Protein AF-A0A269TK00-F1 (afdb_monomer_lite)

Foldseek 3Di:
DDDDDPPPPPPPPDFWWFKKKFKWWQDPVVRDTDTPDIFGDRTHPDGDDDDDDPDPGDMDIDMDTDDDTPDDDPDPDDDDDDDD

Secondary structure (DSSP, 8-state):
------------------EEEEEEEEETTTTEEEEEEEEE-SS-S---------SSS-EEEEEEE-S--SS--S----------

Organism: NCBI:txid33922

Sequence (84 aa):
MPKAIFNLLNVTRYTPTDVDLRIEKYNPRTSSWETVASSTSGTSNVEFIRHNITESTSYRAVVKQYSGNKGAQNVKGALAYVVQ

Radius of gyration: 19.4 Å; chains: 1; bounding box: 36×35×63 Å

Structure (mmCIF, N/CA/C/O backbone):
data_AF-A0A269TK00-F1
#
_entry.id   AF-A0A269TK00-F1
#
loop_
_atom_site.group_PDB
_atom_site.id
_atom_site.type_symbol
_atom_site.label_atom_id
_atom_site.label_alt_id
_atom_site.label_comp_id
_atom_site.label_asym_id
_atom_site.label_entity_id
_atom_site.label_seq_id
_atom_site.pdbx_PDB_ins_code
_atom_site.Cartn_x
_atom_site.Cartn_y
_atom_site.Cartn_z
_atom_site.occupancy
_atom_site.B_iso_or_equiv
_atom_site.auth_seq_id
_atom_site.auth_comp_id
_atom_site.auth_asym_id
_atom_site.auth_atom_id
_atom_site.pdbx_PDB_model_num
ATOM 1 N N . MET A 1 1 ? 23.134 -21.681 -48.534 1.00 42.69 1 MET A N 1
ATOM 2 C CA . MET A 1 1 ? 21.998 -21.598 -47.588 1.00 42.69 1 MET A CA 1
ATOM 3 C C . MET A 1 1 ? 21.967 -20.183 -47.027 1.00 42.69 1 MET A C 1
ATOM 5 O O . MET A 1 1 ? 23.015 -19.758 -46.548 1.00 42.69 1 MET A O 1
ATOM 9 N N . PRO A 1 2 ? 20.871 -19.415 -47.131 1.00 37.88 2 PRO A N 1
ATOM 10 C CA . PRO A 1 2 ? 20.848 -18.072 -46.567 1.00 37.88 2 PRO A CA 1
ATOM 11 C C . PRO A 1 2 ? 20.781 -18.170 -45.039 1.00 37.88 2 PRO A C 1
ATOM 13 O O . PRO A 1 2 ? 19.946 -18.877 -44.477 1.00 37.88 2 PRO A O 1
ATOM 16 N N . LYS A 1 3 ? 21.715 -17.492 -44.373 1.00 40.19 3 LYS A N 1
ATOM 17 C CA . LYS A 1 3 ? 21.794 -17.394 -42.916 1.00 40.19 3 LYS A CA 1
ATOM 18 C C . LYS A 1 3 ? 20.755 -16.357 -42.489 1.00 40.19 3 LYS A C 1
ATOM 20 O O . LYS A 1 3 ? 20.927 -15.175 -42.770 1.00 40.19 3 LYS A O 1
ATOM 25 N N . ALA A 1 4 ? 19.660 -16.795 -41.875 1.00 37.62 4 ALA A N 1
ATOM 26 C CA . ALA A 1 4 ? 18.687 -15.879 -41.296 1.00 37.62 4 ALA A CA 1
ATOM 27 C C . ALA A 1 4 ? 19.369 -15.078 -40.176 1.00 37.62 4 ALA A C 1
ATOM 29 O O . ALA A 1 4 ? 19.745 -15.630 -39.142 1.00 37.62 4 ALA A O 1
ATOM 30 N N . ILE A 1 5 ? 19.561 -13.779 -40.402 1.00 47.59 5 ILE A N 1
ATOM 31 C CA . ILE A 1 5 ? 19.942 -12.831 -39.359 1.00 47.59 5 ILE A CA 1
ATOM 32 C C . ILE A 1 5 ? 18.655 -12.524 -38.597 1.00 47.59 5 ILE A C 1
ATOM 34 O O . ILE A 1 5 ? 17.816 -11.752 -39.056 1.00 47.59 5 ILE A O 1
ATOM 38 N N . PHE A 1 6 ? 18.472 -13.170 -37.448 1.00 45.84 6 PHE A N 1
ATOM 39 C CA . PHE A 1 6 ? 17.463 -12.742 -36.490 1.00 45.84 6 PHE A CA 1
ATOM 40 C C . PHE A 1 6 ? 17.920 -11.406 -35.901 1.00 45.84 6 PHE A C 1
ATOM 42 O O . PHE A 1 6 ? 18.764 -11.366 -35.007 1.00 45.84 6 PHE A O 1
ATOM 49 N N . ASN A 1 7 ? 17.371 -10.305 -36.418 1.00 43.97 7 ASN A N 1
ATOM 50 C CA . ASN A 1 7 ? 17.421 -9.023 -35.731 1.00 43.97 7 ASN A CA 1
ATOM 51 C C . ASN A 1 7 ? 16.610 -9.172 -34.442 1.00 43.97 7 ASN A C 1
ATOM 53 O O . ASN A 1 7 ? 15.380 -9.117 -34.449 1.00 43.97 7 ASN A O 1
ATOM 57 N N . LEU A 1 8 ? 17.316 -9.391 -33.335 1.00 45.75 8 LEU A N 1
ATOM 58 C CA . LEU A 1 8 ? 16.792 -9.184 -31.994 1.00 45.75 8 LEU A CA 1
ATOM 59 C C . LEU A 1 8 ? 16.497 -7.688 -31.864 1.00 45.75 8 LEU A C 1
ATOM 61 O O . LEU A 1 8 ? 17.337 -6.913 -31.418 1.00 45.75 8 LEU A O 1
ATOM 65 N N . LEU A 1 9 ? 15.310 -7.271 -32.311 1.00 45.75 9 LEU A N 1
ATOM 66 C CA . LEU A 1 9 ? 14.738 -5.991 -31.919 1.00 45.75 9 LEU A CA 1
ATOM 67 C C . LEU A 1 9 ? 14.849 -5.926 -30.400 1.00 45.75 9 LEU A C 1
ATOM 69 O O . LEU A 1 9 ? 14.395 -6.851 -29.728 1.00 45.75 9 LEU A O 1
ATOM 73 N N . ASN A 1 10 ? 15.521 -4.885 -29.903 1.00 47.91 10 ASN A N 1
ATOM 74 C CA . ASN A 1 10 ? 15.757 -4.621 -28.491 1.00 47.91 10 ASN A CA 1
ATOM 75 C C . ASN A 1 10 ? 14.491 -4.904 -27.681 1.00 47.91 10 ASN A C 1
ATOM 77 O O . ASN A 1 10 ? 13.608 -4.056 -27.562 1.00 47.91 10 ASN A O 1
ATOM 81 N N . VAL A 1 11 ? 14.400 -6.108 -27.121 1.00 49.84 11 VAL A N 1
ATOM 82 C CA . VAL A 1 11 ? 13.411 -6.398 -26.102 1.00 49.84 11 VAL A CA 1
ATOM 83 C C . VAL A 1 11 ? 13.902 -5.585 -24.922 1.00 49.84 11 VAL A C 1
ATOM 85 O O . VAL A 1 11 ? 14.930 -5.923 -24.336 1.00 49.84 11 VAL A O 1
ATOM 88 N N . THR A 1 12 ? 13.222 -4.488 -24.603 1.00 53.97 12 THR A N 1
ATOM 89 C CA . THR A 1 12 ? 13.387 -3.748 -23.351 1.00 53.97 12 THR A CA 1
ATOM 90 C C . THR A 1 12 ? 12.947 -4.657 -22.203 1.00 53.97 12 THR A C 1
ATOM 92 O O . THR A 1 12 ? 11.910 -4.473 -21.571 1.00 53.97 12 THR A O 1
ATOM 95 N N . ARG A 1 13 ? 13.714 -5.725 -21.962 1.00 54.53 13 ARG A N 1
ATOM 96 C CA . ARG A 1 13 ? 13.563 -6.597 -20.809 1.00 54.53 13 ARG A CA 1
ATOM 97 C C . ARG A 1 13 ? 13.973 -5.754 -19.618 1.00 54.53 13 ARG A C 1
ATOM 99 O O . ARG A 1 13 ? 15.145 -5.434 -19.477 1.00 54.53 13 ARG A O 1
ATOM 106 N N . TYR A 1 14 ? 12.985 -5.425 -18.796 1.00 58.25 14 TYR A N 1
ATOM 107 C CA . TYR A 1 14 ? 13.138 -4.737 -17.523 1.00 58.25 14 TYR A CA 1
ATOM 108 C C . TYR A 1 14 ? 13.506 -3.250 -17.641 1.00 58.25 14 TYR A C 1
ATOM 110 O O . TYR A 1 14 ? 14.654 -2.869 -17.846 1.00 58.25 14 TYR A O 1
ATOM 118 N N . THR A 1 15 ? 12.509 -2.383 -17.459 1.00 59.41 15 THR A N 1
ATOM 119 C CA . THR A 1 15 ? 12.743 -0.987 -17.077 1.00 59.41 15 THR A CA 1
ATOM 120 C C . THR A 1 15 ? 12.544 -0.897 -15.566 1.00 59.41 15 THR A C 1
ATOM 122 O O . THR A 1 15 ? 11.396 -0.939 -15.122 1.00 59.41 15 THR A O 1
ATOM 125 N N . PRO A 1 16 ? 13.618 -0.805 -14.765 1.00 66.25 16 PRO A N 1
ATOM 126 C CA . PRO A 1 16 ? 13.469 -0.577 -13.341 1.00 66.25 16 PRO A CA 1
ATOM 127 C C . PRO A 1 16 ? 12.813 0.791 -13.153 1.00 66.25 16 PRO A C 1
ATOM 129 O O . PRO A 1 16 ? 13.344 1.801 -13.624 1.00 66.25 16 PRO A O 1
ATOM 132 N N . THR A 1 17 ? 11.669 0.815 -12.485 1.00 77.25 17 THR A N 1
ATOM 133 C CA . THR A 1 17 ? 11.121 2.025 -11.882 1.00 77.25 17 THR A CA 1
ATOM 134 C C . THR A 1 17 ? 11.116 1.804 -10.383 1.00 77.25 17 THR A C 1
ATOM 136 O O . THR A 1 17 ? 10.868 0.687 -9.954 1.00 77.25 17 THR A O 1
ATOM 139 N N . ASP A 1 18 ? 11.425 2.837 -9.614 1.00 85.56 18 ASP A N 1
ATOM 140 C CA . ASP A 1 18 ? 11.337 2.800 -8.154 1.00 85.56 18 ASP A CA 1
ATOM 141 C C . ASP A 1 18 ? 9.883 3.087 -7.762 1.00 85.56 18 ASP A C 1
ATOM 143 O O . ASP A 1 18 ? 9.389 4.195 -8.026 1.00 85.56 18 ASP A O 1
ATOM 147 N N . VAL A 1 19 ? 9.184 2.079 -7.236 1.00 87.69 19 VAL A N 1
ATOM 148 C CA . VAL A 1 19 ? 7.826 2.217 -6.696 1.00 87.69 19 VAL A CA 1
ATOM 149 C C . VAL A 1 19 ? 7.776 1.750 -5.252 1.00 87.69 19 VAL A C 1
ATOM 151 O O . VAL A 1 19 ? 8.298 0.703 -4.905 1.00 87.69 19 VAL A O 1
ATOM 154 N N . ASP A 1 20 ? 7.033 2.497 -4.448 1.00 91.44 20 ASP A N 1
ATOM 155 C CA . ASP A 1 20 ? 6.631 2.124 -3.101 1.00 91.44 20 ASP A CA 1
ATOM 156 C C . ASP A 1 20 ? 5.148 1.756 -3.102 1.00 91.44 20 ASP A C 1
ATOM 158 O O . ASP A 1 20 ? 4.318 2.457 -3.699 1.00 91.44 20 ASP A O 1
ATOM 162 N N . LEU A 1 21 ? 4.797 0.722 -2.343 1.00 94.12 21 LEU A N 1
ATOM 163 C CA . LEU A 1 21 ? 3.422 0.397 -1.985 1.00 94.12 21 LEU A CA 1
ATOM 164 C C . LEU A 1 21 ? 3.225 0.627 -0.487 1.00 94.12 21 LEU A C 1
ATOM 166 O O . LEU A 1 21 ? 4.036 0.205 0.339 1.00 94.12 21 LEU A O 1
ATOM 170 N N . ARG A 1 22 ? 2.122 1.273 -0.114 1.00 96.44 22 ARG A N 1
ATOM 171 C CA . ARG A 1 22 ? 1.705 1.440 1.284 1.00 96.44 22 ARG A CA 1
ATOM 172 C C . ARG A 1 22 ? 0.243 1.085 1.445 1.00 96.44 22 ARG A C 1
ATOM 174 O O . ARG A 1 22 ? -0.568 1.388 0.574 1.00 96.44 22 ARG A O 1
ATOM 181 N N . ILE A 1 23 ? -0.088 0.487 2.580 1.00 97.19 23 ILE A N 1
ATOM 182 C CA . ILE A 1 23 ? -1.460 0.400 3.066 1.00 97.19 23 ILE A CA 1
ATOM 183 C C . ILE A 1 23 ? -1.618 1.454 4.149 1.00 97.19 23 ILE A C 1
ATOM 185 O O . ILE A 1 23 ? -0.840 1.502 5.106 1.00 97.19 23 ILE A O 1
ATOM 189 N N . GLU A 1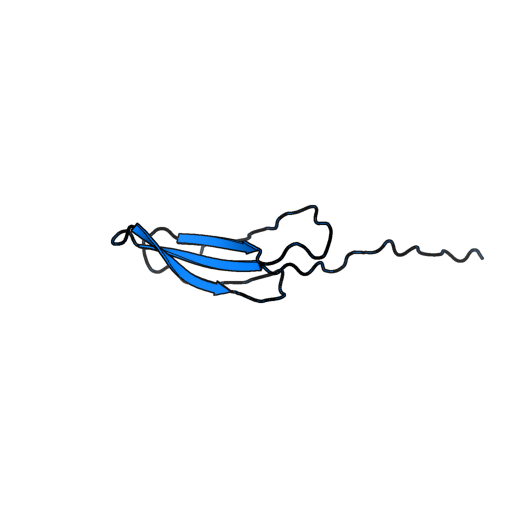 24 ? -2.627 2.298 3.991 1.00 98.06 24 GLU A N 1
ATOM 190 C CA . GLU A 1 24 ? -2.970 3.327 4.958 1.00 98.06 24 GLU A CA 1
ATOM 191 C C . GLU A 1 24 ? -4.365 3.087 5.523 1.00 98.06 24 GLU A C 1
ATOM 193 O O . GLU A 1 24 ? -5.283 2.698 4.798 1.00 98.06 24 GLU A O 1
ATOM 198 N N . LYS A 1 25 ? -4.512 3.344 6.820 1.00 97.81 25 LYS A N 1
ATOM 199 C CA . LYS A 1 25 ? -5.757 3.256 7.578 1.00 97.81 25 LYS A CA 1
ATOM 200 C C . LYS A 1 25 ? -6.238 4.663 7.917 1.00 97.81 25 LYS A C 1
ATOM 202 O O . LYS A 1 25 ? -5.437 5.508 8.315 1.00 97.81 25 LYS A O 1
ATOM 207 N N . TYR A 1 26 ? -7.531 4.924 7.769 1.00 98.25 26 TYR A N 1
ATOM 208 C CA . TYR A 1 26 ? -8.113 6.199 8.169 1.00 98.25 26 TYR A CA 1
ATOM 209 C C . TYR A 1 26 ? -8.363 6.232 9.680 1.00 98.25 26 TYR A C 1
ATOM 211 O O . TYR A 1 26 ? -9.045 5.360 10.228 1.00 98.25 26 TYR A O 1
ATOM 219 N N . ASN A 1 27 ? -7.834 7.260 10.342 1.00 97.06 27 ASN A N 1
ATOM 220 C CA . ASN A 1 27 ? -8.111 7.585 11.732 1.00 97.06 27 ASN A CA 1
ATOM 221 C C . ASN A 1 27 ? -9.140 8.731 11.791 1.00 97.06 27 ASN A C 1
ATOM 223 O O . ASN A 1 27 ? -8.793 9.886 11.526 1.00 97.06 27 ASN A O 1
ATOM 227 N N . PRO A 1 28 ? -10.405 8.455 12.162 1.00 96.12 28 PRO A N 1
ATOM 228 C CA . PRO A 1 28 ? -11.444 9.480 12.202 1.00 96.12 28 PRO A CA 1
ATOM 229 C C . PRO A 1 28 ? -11.261 10.477 13.353 1.00 96.12 28 PRO A C 1
ATOM 231 O O . PRO A 1 28 ? -11.788 11.583 13.283 1.00 96.12 28 PRO A O 1
ATOM 234 N N . ARG A 1 29 ? -10.506 10.127 14.407 1.00 96.62 29 ARG A N 1
ATOM 235 C CA . ARG A 1 29 ? -10.281 11.023 15.557 1.00 96.62 29 ARG A CA 1
ATOM 236 C C . ARG A 1 29 ? -9.388 12.198 15.184 1.00 96.62 29 ARG A C 1
ATOM 238 O O . ARG A 1 29 ? -9.612 13.311 15.640 1.00 96.62 29 ARG A O 1
ATOM 245 N N . THR A 1 30 ? -8.383 11.935 14.359 1.00 97.19 30 THR A N 1
ATOM 246 C CA . THR A 1 30 ? -7.409 12.924 13.880 1.00 97.19 30 THR A CA 1
ATOM 247 C C . THR A 1 30 ? -7.694 13.375 12.450 1.00 97.19 30 THR A C 1
ATOM 249 O O . THR A 1 30 ? -7.007 14.254 11.940 1.00 97.19 30 THR A O 1
ATOM 252 N N . SER A 1 31 ? -8.703 12.787 11.797 1.00 97.31 31 SER A N 1
ATOM 253 C CA . SER A 1 31 ? -9.027 13.014 10.385 1.00 97.31 31 SER A CA 1
ATOM 254 C C . SER A 1 31 ? -7.826 12.809 9.451 1.00 97.31 31 SER A C 1
ATOM 256 O O . SER A 1 31 ? -7.666 13.523 8.462 1.00 97.31 31 SER A O 1
ATOM 258 N N . SER A 1 32 ? -6.978 11.823 9.754 1.00 98.19 32 SER A N 1
ATOM 259 C CA . SER A 1 32 ? -5.724 11.571 9.039 1.00 98.19 32 SER A CA 1
ATOM 260 C C . SER A 1 32 ? -5.618 10.133 8.539 1.00 98.19 32 SER A C 1
ATOM 262 O O . SER A 1 32 ? -6.248 9.220 9.064 1.00 98.19 32 SER A O 1
ATOM 264 N N . TRP A 1 33 ? -4.794 9.932 7.512 1.00 98.50 33 TRP A N 1
ATOM 265 C CA . TRP A 1 33 ? -4.394 8.605 7.048 1.00 98.50 33 TRP A CA 1
ATOM 266 C C . TRP A 1 33 ? -3.061 8.223 7.685 1.00 98.50 33 TRP A C 1
ATOM 268 O O . TRP A 1 33 ? -2.129 9.025 7.691 1.00 98.50 33 TRP A O 1
ATOM 278 N N . GLU A 1 34 ? -2.974 7.008 8.212 1.00 97.69 34 GLU A N 1
ATOM 279 C CA . GLU A 1 34 ? -1.792 6.481 8.896 1.00 97.69 34 GLU A CA 1
ATOM 280 C C . GLU A 1 34 ? -1.282 5.242 8.160 1.00 97.69 34 GLU A C 1
ATOM 282 O O . GLU A 1 34 ? -2.063 4.347 7.834 1.00 97.69 34 GLU A O 1
ATOM 287 N N . THR A 1 35 ? 0.023 5.166 7.886 1.00 97.50 35 THR A N 1
ATOM 288 C CA . THR A 1 35 ? 0.623 3.972 7.273 1.00 97.50 35 THR A CA 1
ATOM 289 C C . THR A 1 35 ? 0.607 2.809 8.263 1.00 97.50 35 THR A C 1
ATOM 291 O O . THR A 1 35 ? 1.174 2.908 9.347 1.00 97.50 35 THR A O 1
ATOM 294 N N . VAL A 1 36 ? -0.014 1.695 7.869 1.00 97.31 36 VAL A N 1
ATOM 295 C CA . VAL A 1 36 ? -0.110 0.463 8.677 1.00 97.31 36 VAL A CA 1
ATOM 296 C C . VAL A 1 36 ? 0.691 -0.700 8.091 1.00 97.31 36 VAL A C 1
ATOM 298 O O . VAL A 1 36 ? 0.957 -1.677 8.786 1.00 97.31 36 VAL A O 1
ATOM 301 N N . ALA A 1 37 ? 1.092 -0.601 6.822 1.00 97.19 37 ALA A N 1
ATOM 302 C CA . ALA A 1 37 ? 2.052 -1.496 6.189 1.00 97.19 37 ALA A CA 1
ATOM 303 C C . ALA A 1 37 ? 2.721 -0.800 4.996 1.00 97.19 37 ALA A C 1
ATOM 305 O O . ALA A 1 37 ? 2.106 0.037 4.332 1.00 97.19 37 ALA A O 1
ATOM 306 N N . SER A 1 38 ? 3.961 -1.173 4.692 1.00 96.75 38 SER A N 1
ATOM 307 C CA . SER A 1 38 ? 4.705 -0.650 3.546 1.00 96.75 38 SER A CA 1
ATOM 308 C C . SER A 1 38 ? 5.632 -1.705 2.957 1.00 96.75 38 SER A C 1
ATOM 310 O O . SER A 1 38 ? 6.211 -2.501 3.692 1.00 96.75 38 SER A O 1
ATOM 312 N N . SER A 1 39 ? 5.794 -1.661 1.641 1.00 94.75 39 SER A N 1
ATOM 313 C CA . SER A 1 39 ? 6.817 -2.376 0.887 1.00 94.75 39 SER A CA 1
ATOM 314 C C . SER A 1 39 ? 7.497 -1.333 0.011 1.00 94.75 39 SER A C 1
ATOM 316 O O . SER A 1 39 ? 6.835 -0.655 -0.779 1.00 94.75 39 SER A O 1
ATOM 318 N N . THR A 1 40 ? 8.779 -1.115 0.273 1.00 90.25 40 THR A N 1
ATOM 319 C CA . THR A 1 40 ? 9.564 -0.036 -0.322 1.00 90.25 40 THR A CA 1
ATOM 320 C C . THR A 1 40 ? 10.902 -0.591 -0.762 1.00 90.25 40 THR A C 1
ATOM 322 O O . THR A 1 40 ? 11.599 -1.225 0.041 1.00 90.25 40 THR A O 1
ATOM 325 N N . SER A 1 41 ? 11.309 -0.301 -1.988 1.00 81.06 41 SER A N 1
ATOM 326 C CA . SER A 1 41 ? 12.632 -0.654 -2.475 1.00 81.06 41 SER A CA 1
ATOM 327 C C . SER A 1 41 ? 13.150 0.433 -3.407 1.00 81.06 41 SER A C 1
ATOM 329 O O . SER A 1 41 ? 12.418 0.966 -4.224 1.00 81.06 41 SER A O 1
ATOM 331 N N . GLY A 1 42 ? 14.447 0.741 -3.345 1.00 75.81 42 GLY A N 1
ATOM 332 C CA . GLY A 1 42 ? 15.016 1.792 -4.203 1.00 75.81 42 GLY A CA 1
ATOM 333 C C . GLY A 1 42 ? 15.184 1.391 -5.676 1.00 75.81 42 GLY A C 1
ATOM 334 O O . GLY A 1 42 ? 15.761 2.145 -6.462 1.00 75.81 42 GLY A O 1
ATOM 335 N N . THR A 1 43 ? 14.798 0.169 -6.057 1.00 71.94 43 THR A N 1
ATOM 336 C CA . THR A 1 43 ? 15.086 -0.385 -7.391 1.00 71.94 43 THR A CA 1
ATOM 337 C C . THR A 1 43 ? 14.027 -1.332 -7.955 1.00 71.94 43 THR A C 1
ATOM 339 O O . THR A 1 43 ? 14.136 -1.660 -9.144 1.00 71.94 43 THR A O 1
ATOM 342 N N . SER A 1 44 ? 13.043 -1.788 -7.168 1.00 77.19 44 SER A N 1
ATOM 343 C CA . SER A 1 44 ? 12.009 -2.706 -7.656 1.00 77.19 44 SER A CA 1
ATOM 344 C C . SER A 1 44 ? 10.850 -1.941 -8.266 1.00 77.19 44 SER A C 1
ATOM 346 O O . SER A 1 44 ? 10.374 -0.947 -7.728 1.00 77.19 44 SER A O 1
ATOM 348 N N . ASN A 1 45 ? 10.352 -2.482 -9.372 1.00 81.62 45 ASN A N 1
ATOM 349 C CA . ASN A 1 45 ? 9.100 -2.081 -10.001 1.00 81.62 45 ASN A CA 1
ATOM 350 C C . ASN A 1 45 ? 7.900 -2.923 -9.521 1.00 81.62 45 ASN A C 1
ATOM 352 O O . ASN A 1 45 ? 6.797 -2.774 -10.048 1.00 81.62 45 ASN A O 1
ATOM 356 N N . VAL A 1 46 ? 8.125 -3.841 -8.577 1.00 86.81 46 VAL A N 1
ATOM 357 C CA . VAL A 1 46 ? 7.116 -4.726 -7.989 1.00 86.81 46 VAL A CA 1
ATOM 358 C C . VAL A 1 46 ? 7.251 -4.683 -6.475 1.00 86.81 46 VAL A C 1
ATOM 360 O O . VAL A 1 46 ? 8.323 -4.952 -5.938 1.00 86.81 46 VAL A O 1
ATOM 363 N N . GLU A 1 47 ? 6.138 -4.412 -5.805 1.00 91.88 47 GLU A N 1
ATOM 364 C CA . GLU A 1 47 ? 6.030 -4.385 -4.351 1.00 91.88 47 GLU A CA 1
ATOM 365 C C . GLU A 1 47 ? 4.892 -5.305 -3.903 1.00 91.88 47 GLU A C 1
ATOM 367 O O . GLU A 1 47 ? 3.902 -5.480 -4.621 1.00 91.88 47 GLU A O 1
ATOM 372 N N . PHE A 1 48 ? 5.022 -5.905 -2.718 1.00 94.44 48 PHE A N 1
ATOM 373 C CA . PHE A 1 48 ? 4.036 -6.851 -2.200 1.00 94.44 48 PHE A CA 1
ATOM 374 C C . PHE A 1 48 ? 3.748 -6.592 -0.724 1.00 94.44 48 PHE A C 1
ATOM 376 O O . PHE A 1 48 ? 4.656 -6.553 0.101 1.00 94.44 48 PHE A O 1
ATOM 383 N N . ILE A 1 49 ? 2.466 -6.481 -0.375 1.00 95.88 49 ILE A N 1
ATOM 384 C CA . ILE A 1 49 ? 2.017 -6.389 1.015 1.00 95.88 49 ILE A CA 1
ATOM 385 C C . ILE A 1 49 ? 0.932 -7.428 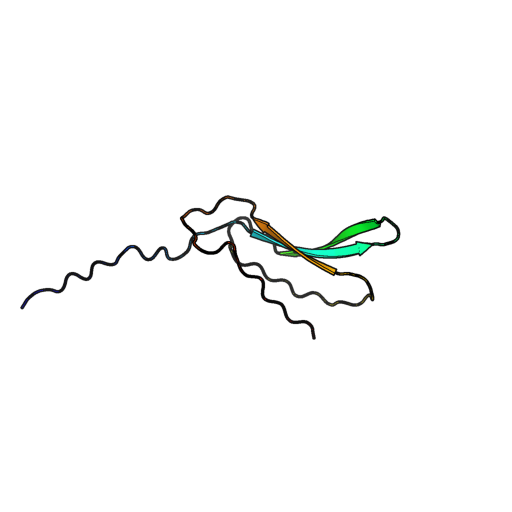1.266 1.00 95.88 49 ILE A C 1
ATOM 387 O O . ILE A 1 49 ? -0.040 -7.528 0.519 1.00 95.88 49 ILE A O 1
ATOM 391 N N . ARG A 1 50 ? 1.067 -8.141 2.385 1.00 96.12 50 ARG A N 1
ATOM 392 C CA . ARG A 1 50 ? -0.029 -8.860 3.035 1.00 96.12 50 ARG A CA 1
ATOM 393 C C . ARG A 1 50 ? -0.337 -8.156 4.352 1.00 96.12 50 ARG A C 1
ATOM 395 O O . ARG A 1 50 ? 0.556 -8.000 5.179 1.00 96.12 50 ARG A O 1
ATOM 402 N N . HIS A 1 51 ? -1.582 -7.733 4.538 1.00 95.19 51 HIS A N 1
ATOM 403 C CA . HIS A 1 51 ? -2.019 -7.033 5.742 1.00 95.19 51 HIS A CA 1
ATOM 404 C C . HIS A 1 51 ? -3.370 -7.578 6.208 1.00 95.19 51 HIS A C 1
ATOM 406 O O . HIS A 1 51 ? -4.280 -7.733 5.397 1.00 95.19 51 HIS A O 1
ATOM 412 N N . ASN A 1 52 ? -3.492 -7.855 7.507 1.00 94.81 52 ASN A N 1
ATOM 413 C CA . ASN A 1 52 ? -4.743 -8.303 8.112 1.00 94.81 52 ASN A CA 1
ATOM 414 C C . ASN A 1 52 ? -5.591 -7.086 8.487 1.00 94.81 52 ASN A C 1
ATOM 416 O O . ASN A 1 52 ? -5.155 -6.256 9.282 1.00 94.81 52 ASN A O 1
ATOM 420 N N . ILE A 1 53 ? -6.807 -7.003 7.951 1.00 91.69 53 ILE A N 1
ATOM 421 C CA . ILE A 1 53 ? -7.768 -5.952 8.295 1.00 91.69 53 ILE A CA 1
ATOM 422 C C . ILE A 1 53 ? -8.563 -6.416 9.517 1.00 91.69 53 ILE A C 1
ATOM 424 O O . ILE A 1 53 ? -9.405 -7.303 9.419 1.00 91.69 53 ILE A O 1
ATOM 428 N N . THR A 1 54 ? -8.263 -5.841 10.679 1.00 90.62 54 THR A N 1
ATOM 429 C CA . THR A 1 54 ? -8.886 -6.209 11.964 1.00 90.62 54 THR A CA 1
ATOM 430 C C . THR A 1 54 ? -9.890 -5.178 12.471 1.00 90.62 54 THR A C 1
ATOM 432 O O . THR A 1 54 ? -10.645 -5.461 13.398 1.00 90.62 54 THR A O 1
ATOM 435 N N . GLU A 1 55 ? -9.905 -3.979 11.890 1.00 92.12 55 GLU A N 1
ATOM 436 C CA . GLU A 1 55 ? -10.739 -2.861 12.326 1.00 92.12 55 GLU A CA 1
ATOM 437 C C . GLU A 1 55 ? -11.751 -2.480 11.242 1.00 92.12 55 GLU A C 1
ATOM 439 O O . GLU A 1 55 ? -11.430 -2.440 10.055 1.00 92.12 55 GLU A O 1
ATOM 444 N N . SER A 1 56 ? -12.971 -2.128 11.655 1.00 92.25 56 SER A N 1
ATOM 445 C CA . SER A 1 56 ? -14.025 -1.642 10.756 1.00 92.25 56 SER A CA 1
ATOM 446 C C . SER A 1 56 ? -13.848 -0.149 10.445 1.00 92.25 56 SER A C 1
ATOM 448 O O . SER A 1 56 ? -14.660 0.685 10.846 1.00 92.25 56 SER A O 1
ATOM 450 N N . THR A 1 57 ? -12.769 0.195 9.746 1.00 94.81 57 THR A N 1
ATOM 451 C CA . THR A 1 57 ? -12.490 1.551 9.243 1.00 94.81 57 THR A CA 1
ATOM 452 C C . THR A 1 57 ? -12.085 1.507 7.768 1.00 94.81 57 THR A C 1
ATOM 454 O O . THR A 1 57 ? -11.937 0.437 7.180 1.00 94.81 57 THR A O 1
ATOM 457 N N . SER A 1 58 ? -11.915 2.673 7.149 1.00 96.50 58 SER A N 1
ATOM 458 C CA . SER A 1 58 ? -11.468 2.785 5.763 1.00 96.50 58 SER A CA 1
ATOM 459 C C . SER A 1 58 ? -9.974 2.500 5.636 1.00 96.50 58 SER A C 1
ATOM 461 O O . SER A 1 58 ? -9.159 3.020 6.401 1.00 96.50 58 SER A O 1
ATOM 463 N N . TYR A 1 59 ? -9.615 1.737 4.607 1.00 96.50 59 TYR A N 1
ATOM 464 C CA . TYR A 1 59 ? -8.237 1.476 4.202 1.00 96.50 59 TYR A CA 1
ATOM 465 C C . TYR A 1 59 ? -8.031 1.926 2.755 1.00 96.50 59 TYR A C 1
ATOM 467 O O . TYR A 1 59 ? -8.971 1.929 1.958 1.00 96.50 59 TYR A O 1
ATOM 475 N N . ARG A 1 60 ? -6.799 2.286 2.396 1.00 96.19 60 ARG A N 1
ATOM 476 C CA . ARG A 1 60 ? -6.403 2.549 1.008 1.00 96.19 60 ARG A CA 1
ATOM 477 C C . ARG A 1 60 ? -5.025 1.979 0.711 1.00 96.19 60 ARG A C 1
ATOM 479 O O . ARG A 1 60 ? -4.151 1.982 1.574 1.00 96.19 60 ARG A O 1
ATOM 486 N N . ALA A 1 61 ? -4.830 1.540 -0.527 1.00 95.44 61 ALA A N 1
ATOM 487 C CA . ALA A 1 61 ? -3.509 1.270 -1.072 1.00 95.44 61 ALA A CA 1
ATOM 488 C C . ALA A 1 61 ? -2.983 2.536 -1.759 1.00 95.44 61 ALA A C 1
ATOM 490 O O . ALA A 1 61 ? -3.678 3.137 -2.580 1.00 95.44 61 ALA A O 1
ATOM 491 N N . VAL A 1 62 ? -1.761 2.939 -1.428 1.00 94.94 62 VAL A N 1
ATOM 492 C CA . VAL A 1 62 ? -1.067 4.075 -2.034 1.00 94.94 62 VAL A CA 1
ATOM 493 C C . VAL A 1 62 ? 0.146 3.541 -2.778 1.00 94.94 62 VAL A C 1
ATOM 495 O O . VAL A 1 62 ? 1.035 2.951 -2.1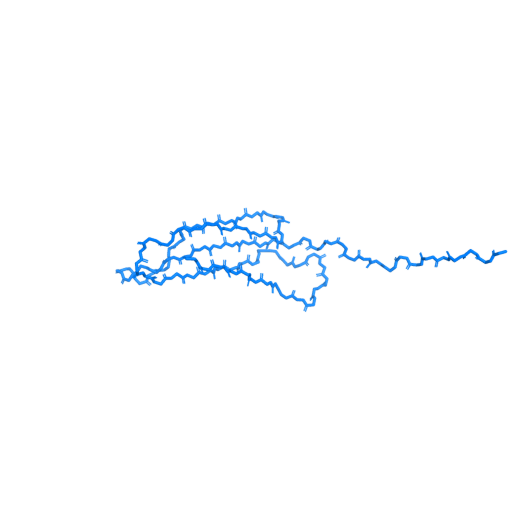71 1.00 94.94 62 VAL A O 1
ATOM 498 N N . VAL A 1 63 ? 0.173 3.756 -4.092 1.00 91.50 63 VAL A N 1
ATOM 499 C CA . VAL A 1 63 ? 1.325 3.450 -4.946 1.00 91.50 63 VAL A CA 1
ATOM 500 C C . VAL A 1 63 ? 2.010 4.762 -5.288 1.00 91.50 63 VAL A C 1
ATOM 502 O O . VAL A 1 63 ? 1.366 5.675 -5.814 1.00 91.50 63 VAL A O 1
ATOM 505 N N . LYS A 1 64 ? 3.303 4.872 -4.994 1.00 89.44 64 LYS A N 1
ATOM 506 C CA . LYS A 1 64 ? 4.091 6.060 -5.323 1.00 89.44 64 LYS A CA 1
ATOM 507 C C . LYS A 1 64 ? 5.328 5.667 -6.106 1.00 89.44 64 LYS A C 1
ATOM 509 O O . LYS A 1 64 ? 6.147 4.903 -5.625 1.00 89.44 64 LYS A O 1
ATOM 514 N N . GLN A 1 65 ? 5.480 6.254 -7.284 1.00 85.19 65 GLN A N 1
ATOM 515 C 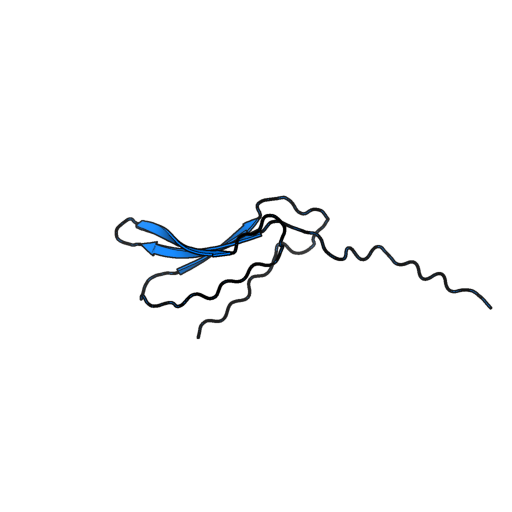CA . GLN A 1 65 ? 6.713 6.185 -8.053 1.00 85.19 65 GLN A CA 1
ATOM 516 C C . GLN A 1 65 ? 7.679 7.273 -7.564 1.00 85.19 65 GLN A C 1
ATOM 518 O O . GLN A 1 65 ? 7.308 8.450 -7.521 1.00 85.19 65 GLN A O 1
ATOM 523 N N . TYR A 1 66 ? 8.897 6.891 -7.184 1.00 79.50 66 TYR A N 1
ATOM 524 C CA . TYR A 1 66 ? 9.909 7.805 -6.640 1.00 79.50 66 TYR A CA 1
ATOM 525 C C . TYR A 1 66 ? 10.918 8.288 -7.678 1.00 79.50 66 TYR A C 1
ATOM 527 O O . TYR A 1 66 ? 11.378 9.427 -7.601 1.00 79.50 66 TYR A O 1
ATOM 535 N N . SER A 1 67 ? 11.222 7.467 -8.682 1.00 73.38 67 SER A N 1
ATOM 536 C CA . SER A 1 67 ? 12.066 7.861 -9.810 1.00 73.38 67 SER A CA 1
ATOM 537 C C . SER A 1 67 ? 11.333 7.684 -11.131 1.00 73.38 67 SER A C 1
ATOM 539 O O . SER A 1 67 ? 10.496 6.795 -11.284 1.00 73.38 67 SER A O 1
ATOM 541 N N . GLY A 1 68 ? 11.632 8.560 -12.094 1.00 70.75 68 GLY A N 1
ATOM 542 C CA . GLY A 1 68 ? 11.101 8.436 -13.447 1.00 70.75 68 GLY A CA 1
ATOM 543 C C . GLY A 1 68 ? 11.506 7.105 -14.080 1.00 70.75 68 GLY A C 1
ATOM 544 O O . GLY A 1 68 ? 12.541 6.525 -13.747 1.00 70.75 68 GLY A O 1
ATOM 545 N N . ASN A 1 69 ? 10.689 6.626 -15.012 1.00 72.00 69 ASN A N 1
ATOM 546 C CA . ASN A 1 69 ? 10.977 5.388 -15.725 1.00 72.00 69 ASN A CA 1
ATOM 547 C C . ASN A 1 69 ? 12.352 5.478 -16.400 1.00 72.00 69 ASN A C 1
ATOM 549 O O . ASN A 1 69 ? 12.636 6.434 -17.122 1.00 72.00 69 ASN A O 1
ATOM 553 N N . LYS A 1 70 ? 13.180 4.442 -16.255 1.00 72.25 70 LYS A N 1
ATOM 554 C CA . LYS A 1 70 ? 14.478 4.335 -16.949 1.00 72.25 70 LYS A CA 1
ATOM 555 C C . LYS A 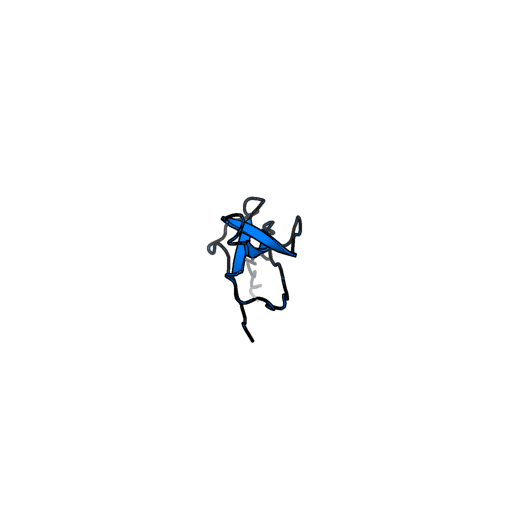1 70 ? 14.347 4.006 -18.451 1.00 72.25 70 LYS A C 1
ATOM 557 O O . LYS A 1 70 ? 15.307 3.570 -19.076 1.00 72.25 70 LYS A O 1
ATOM 562 N N . GLY A 1 71 ? 13.152 4.162 -19.023 1.00 70.50 71 GLY A N 1
ATOM 563 C CA . GLY A 1 71 ? 12.797 3.782 -20.389 1.00 70.50 71 GLY A CA 1
ATOM 564 C C . GLY A 1 71 ? 11.337 4.109 -20.716 1.00 70.50 71 GLY A C 1
ATOM 565 O O . GLY A 1 71 ? 10.537 4.389 -19.822 1.00 70.50 71 GLY A O 1
ATOM 566 N N . ALA A 1 72 ? 10.986 4.082 -22.004 1.00 72.25 72 ALA A N 1
ATOM 567 C CA . ALA A 1 72 ? 9.617 4.319 -22.456 1.00 72.25 72 ALA A CA 1
ATOM 568 C C . ALA A 1 72 ? 8.672 3.217 -21.949 1.00 72.25 72 ALA A C 1
ATOM 570 O O . ALA A 1 72 ? 8.992 2.031 -22.021 1.00 72.25 72 ALA A O 1
ATOM 571 N N . GLN A 1 73 ? 7.506 3.616 -21.441 1.00 70.00 73 GLN A N 1
ATOM 572 C CA . GLN A 1 73 ? 6.495 2.714 -20.894 1.00 70.00 73 GLN A CA 1
ATOM 573 C C . GLN A 1 73 ? 5.124 3.096 -21.447 1.00 70.00 73 GLN A C 1
ATOM 575 O O . GLN A 1 73 ? 4.723 4.256 -21.376 1.00 70.00 73 GLN A O 1
ATOM 580 N N . ASN A 1 74 ? 4.395 2.107 -21.965 1.00 71.81 74 ASN A N 1
ATOM 581 C CA . ASN A 1 74 ? 3.029 2.293 -22.471 1.00 71.81 74 ASN A CA 1
ATOM 582 C C . ASN A 1 74 ? 1.970 2.136 -21.366 1.00 71.81 74 ASN A C 1
ATOM 584 O O . ASN A 1 74 ? 0.786 2.357 -21.604 1.00 71.81 74 ASN A O 1
ATOM 588 N N . VAL A 1 75 ? 2.387 1.737 -20.160 1.00 69.75 75 VAL A N 1
ATOM 589 C CA . VAL A 1 75 ? 1.520 1.464 -19.009 1.00 69.75 75 VAL A CA 1
ATOM 590 C C . VAL A 1 75 ? 2.097 2.176 -17.787 1.00 69.75 75 VAL A C 1
ATOM 592 O O . VAL A 1 75 ? 3.301 2.126 -17.556 1.00 69.75 75 VAL A O 1
ATOM 595 N N . LYS A 1 76 ? 1.246 2.850 -17.003 1.00 71.31 76 LYS A N 1
ATOM 596 C CA . LYS A 1 76 ? 1.666 3.552 -15.773 1.00 71.31 76 LYS A CA 1
ATOM 597 C C . LYS A 1 76 ? 1.916 2.602 -14.591 1.00 71.31 76 LYS A C 1
ATOM 599 O O . LYS A 1 76 ? 2.657 2.949 -13.684 1.00 71.31 76 LYS A O 1
ATOM 604 N N . GLY A 1 77 ? 1.287 1.427 -14.603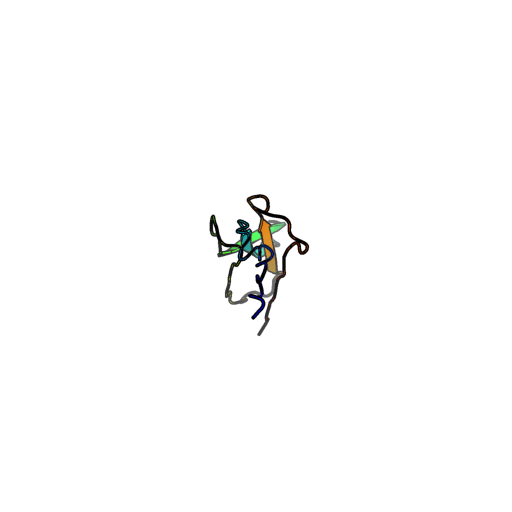 1.00 76.75 77 GLY A N 1
ATOM 605 C CA . GLY A 1 77 ? 1.370 0.387 -13.575 1.00 76.75 77 GLY A CA 1
ATOM 606 C C . GLY A 1 77 ? 0.057 -0.395 -13.472 1.00 76.75 77 GLY A C 1
ATOM 607 O O . GLY A 1 77 ? -0.930 -0.035 -14.116 1.00 76.75 77 GLY A O 1
ATOM 608 N N . ALA A 1 78 ? 0.040 -1.451 -12.662 1.00 83.19 78 ALA A N 1
ATOM 609 C CA . ALA A 1 78 ? -1.168 -2.186 -12.297 1.00 83.19 78 ALA A CA 1
ATOM 610 C C . ALA A 1 78 ? -1.148 -2.490 -10.794 1.00 83.19 78 ALA A C 1
ATOM 612 O O . ALA A 1 78 ? -0.091 -2.784 -10.240 1.00 83.19 78 ALA A O 1
ATOM 613 N N . LEU A 1 79 ? -2.316 -2.439 -10.152 1.00 86.75 79 LEU A N 1
ATOM 614 C CA . LEU A 1 79 ? -2.516 -2.904 -8.783 1.00 86.75 79 LEU A CA 1
ATOM 615 C C . LEU A 1 79 ? -3.513 -4.060 -8.822 1.00 86.75 79 LEU A C 1
ATOM 617 O O . LEU A 1 79 ? -4.657 -3.876 -9.231 1.00 86.75 79 LEU A O 1
ATOM 621 N N . ALA A 1 80 ? -3.075 -5.237 -8.388 1.00 90.31 80 ALA A N 1
ATOM 622 C CA . ALA A 1 80 ? -3.949 -6.374 -8.146 1.00 90.31 80 ALA A CA 1
ATOM 623 C C . ALA A 1 80 ? -4.112 -6.549 -6.636 1.00 90.31 80 ALA A C 1
ATOM 625 O O . ALA A 1 80 ? -3.129 -6.499 -5.897 1.00 90.31 80 ALA A O 1
ATOM 626 N N . TYR A 1 81 ? -5.345 -6.750 -6.178 1.00 88.88 81 TYR A N 1
ATOM 627 C CA . TYR A 1 81 ? -5.644 -6.983 -4.771 1.00 88.88 81 TYR A CA 1
ATOM 628 C C . TYR A 1 81 ? -6.673 -8.100 -4.622 1.00 88.88 81 TYR A C 1
ATOM 630 O O . TYR A 1 81 ? -7.515 -8.316 -5.493 1.00 88.88 81 TYR A O 1
ATOM 638 N N . VAL A 1 82 ? -6.592 -8.803 -3.497 1.00 90.06 82 VAL A N 1
ATOM 639 C CA . VAL A 1 82 ? -7.561 -9.816 -3.082 1.00 90.06 82 VAL A CA 1
ATOM 640 C C . VAL A 1 82 ? -7.949 -9.488 -1.648 1.00 90.06 82 VAL A C 1
ATOM 642 O O . VAL A 1 82 ? -7.074 -9.321 -0.801 1.00 90.06 82 VAL A O 1
ATOM 645 N N . VAL A 1 83 ? -9.250 -9.373 -1.395 1.00 82.44 83 VAL A N 1
ATOM 646 C CA . VAL A 1 83 ? -9.816 -9.275 -0.046 1.00 82.44 83 VAL A CA 1
ATOM 647 C C . VAL A 1 83 ? -10.449 -10.627 0.251 1.00 82.44 83 VAL A C 1
ATOM 649 O O . VAL A 1 83 ? -11.207 -11.131 -0.579 1.00 82.44 83 VAL A O 1
ATOM 652 N N . GLN A 1 84 ? -10.074 -11.226 1.378 1.00 77.44 84 GLN A N 1
ATOM 653 C CA . GLN A 1 84 ? -10.581 -12.516 1.848 1.00 77.44 84 GLN A CA 1
ATOM 654 C C . GLN A 1 84 ? -11.338 -12.325 3.152 1.00 77.44 84 GLN A C 1
ATOM 656 O O . GLN A 1 84 ? -10.898 -11.462 3.945 1.00 77.44 84 GLN A O 1
#

pLDDT: mean 80.63, std 18.08, range [37.62, 98.5]